Protein AF-A0A953Y3D2-F1 (afdb_monomer_lite)

Foldseek 3Di:
DDDDDDDDPVRCVVCVVVVVVVVVVVLVVLLCCLAVVVCVVPPDDDDDDDDDDDDDDDDDDDDDDDDPDDPPDDPVRVVVVVVVVVVVVVVVVVVVVVCQVQDFAFDDDPRRGPGGGHGPVVVVVVVVVVVSVVVSVVSHDDDDPVWDWDDDPPDPDPPDTDTD

Radius of gyration: 28.7 Å; chains: 1; bounding box: 63×62×73 Å

Sequence (164 aa):
MSETRRPKLHELLAVEQERKTHADRLRSQTVETFRASQHHFMGQRRTFRPFAVDEAQGEPAGERLEAETRLVKTVPEELEAFLSGLGRWVDVGYQIDQANTEARADLTLEGEVLAADLPATFLLQLEKRLREVRAVFKDVPTFDPVRSWTADPGADKTHVLRAE

Secondary structure (DSSP, 8-state):
----PPPPHHHHHHHHHHHHHHHHHHHHHHHHHHHT-GGGSS------------------PPP---------S-HHHHHHHHHHHHHHHHHHHHHHHHHHHH-EEEEEETTEEEEEEEEHHHHHHHHHHHHHHHHHHHHSPPPPTTS-EEE-TT-SSTT-EEE-

pLDDT: mean 76.91, std 18.37, range [27.78, 95.38]

Structure (mmCIF, N/CA/C/O backbone):
data_AF-A0A953Y3D2-F1
#
_entry.id   AF-A0A953Y3D2-F1
#
loop_
_atom_site.group_PDB
_atom_site.id
_atom_site.type_symbol
_atom_site.label_atom_id
_atom_site.label_alt_id
_atom_site.label_comp_id
_atom_site.label_asym_id
_atom_site.label_entity_id
_atom_site.label_seq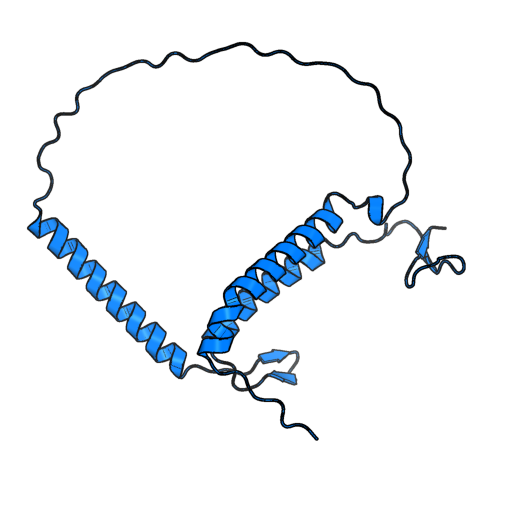_id
_atom_site.pdbx_PDB_ins_code
_atom_site.Cartn_x
_atom_site.Cartn_y
_atom_site.Cartn_z
_atom_site.occupancy
_atom_site.B_iso_or_equiv
_atom_site.auth_seq_id
_atom_site.auth_comp_id
_atom_site.auth_asym_id
_atom_site.auth_atom_id
_atom_site.pdbx_PDB_model_num
ATOM 1 N N . MET A 1 1 ? -10.101 -33.807 -7.376 1.00 41.25 1 MET A N 1
ATOM 2 C CA . MET A 1 1 ? -9.755 -32.377 -7.510 1.00 41.25 1 MET A CA 1
ATOM 3 C C . MET A 1 1 ? -9.598 -31.839 -6.100 1.00 41.25 1 MET A C 1
ATOM 5 O O . MET A 1 1 ? -10.570 -31.862 -5.363 1.00 41.25 1 MET A O 1
ATOM 9 N N . SER A 1 2 ? -8.370 -31.532 -5.676 1.00 50.12 2 SER A N 1
ATOM 10 C CA . SER A 1 2 ? -8.088 -31.093 -4.302 1.00 50.12 2 SER A CA 1
ATOM 11 C C . SER A 1 2 ? -8.738 -29.734 -4.063 1.00 50.12 2 SER A C 1
ATOM 13 O O . SER A 1 2 ? -8.392 -28.779 -4.756 1.00 50.12 2 SER A O 1
ATOM 15 N N . GLU A 1 3 ? -9.647 -29.634 -3.093 1.00 61.66 3 GLU A N 1
ATOM 16 C CA . GLU A 1 3 ? -10.110 -28.341 -2.590 1.00 61.66 3 GLU A CA 1
ATOM 17 C C . GLU A 1 3 ? -8.893 -27.544 -2.114 1.00 61.66 3 GLU A C 1
ATOM 19 O O . GLU A 1 3 ? -8.168 -27.943 -1.201 1.00 61.66 3 GLU A O 1
ATOM 24 N N . THR A 1 4 ? -8.616 -26.427 -2.779 1.00 73.75 4 THR A N 1
ATOM 25 C CA . THR A 1 4 ? -7.576 -25.500 -2.345 1.00 73.75 4 THR A CA 1
ATOM 26 C C . THR A 1 4 ? -8.066 -24.824 -1.067 1.00 73.75 4 THR A C 1
ATOM 28 O O . THR A 1 4 ? -8.978 -23.997 -1.110 1.00 73.75 4 THR A O 1
ATOM 31 N N . ARG A 1 5 ? -7.487 -25.195 0.085 1.00 80.94 5 ARG A N 1
ATOM 32 C CA . ARG A 1 5 ? -7.789 -24.567 1.380 1.00 80.94 5 ARG A CA 1
ATOM 33 C C . ARG A 1 5 ? -7.606 -23.055 1.258 1.00 80.94 5 ARG A C 1
ATOM 35 O O . ARG A 1 5 ? -6.502 -22.585 0.989 1.00 80.94 5 ARG A O 1
ATOM 42 N N . ARG A 1 6 ? -8.678 -22.297 1.497 1.00 80.06 6 ARG A N 1
ATOM 43 C CA . ARG A 1 6 ? -8.595 -20.838 1.593 1.00 80.06 6 ARG A CA 1
ATOM 44 C C . ARG A 1 6 ? -7.880 -20.472 2.900 1.00 80.06 6 ARG A C 1
ATOM 46 O O . ARG A 1 6 ? -8.306 -20.949 3.957 1.00 80.06 6 ARG A O 1
ATOM 53 N N . PRO A 1 7 ? -6.793 -19.688 2.845 1.00 83.12 7 PRO A N 1
ATOM 54 C CA . PRO A 1 7 ? -6.062 -19.297 4.041 1.00 83.12 7 PRO A CA 1
ATOM 55 C C . PRO A 1 7 ? -6.936 -18.423 4.944 1.00 83.12 7 PRO A C 1
ATOM 57 O O . PRO A 1 7 ? -7.756 -17.633 4.470 1.00 83.12 7 PRO A O 1
ATOM 60 N N . LYS A 1 8 ? -6.778 -18.586 6.257 1.00 91.00 8 LYS A N 1
ATOM 61 C CA . LYS A 1 8 ? -7.491 -17.778 7.257 1.00 91.00 8 LYS A CA 1
ATOM 62 C C . LYS A 1 8 ? -6.845 -16.395 7.374 1.00 91.00 8 LYS A C 1
ATOM 64 O O . LYS A 1 8 ? -5.664 -16.233 7.088 1.00 91.00 8 LYS A O 1
ATOM 69 N N . LEU A 1 9 ? -7.591 -15.403 7.868 1.00 85.62 9 LEU A N 1
ATOM 70 C CA . LEU A 1 9 ? -7.096 -14.024 7.992 1.00 85.62 9 LEU A CA 1
ATOM 71 C C . LEU A 1 9 ? -5.777 -13.927 8.778 1.00 85.62 9 LEU A C 1
ATOM 73 O O . LEU A 1 9 ? -4.842 -13.285 8.319 1.00 85.62 9 LEU A O 1
ATOM 77 N N . HIS A 1 10 ? -5.664 -14.606 9.921 1.00 83.62 10 HIS A N 1
ATOM 78 C CA . HIS A 1 10 ? -4.427 -14.590 10.711 1.00 83.62 10 HIS A CA 1
ATOM 79 C C . HIS A 1 10 ? -3.240 -15.239 9.980 1.00 83.62 10 HIS A C 1
ATOM 81 O O . HIS A 1 10 ? -2.105 -14.822 10.180 1.00 83.62 10 HIS A O 1
ATOM 87 N N . GLU A 1 11 ? -3.490 -16.225 9.110 1.00 87.94 11 GLU A N 1
ATOM 88 C CA . GLU A 1 11 ? -2.450 -16.843 8.277 1.00 87.94 11 GLU A CA 1
ATOM 89 C C . GLU A 1 11 ? -1.963 -15.851 7.208 1.00 87.94 11 GLU A C 1
ATOM 91 O O . GLU A 1 11 ? -0.768 -15.776 6.939 1.00 87.94 11 GLU A O 1
ATOM 96 N N . LEU A 1 12 ? -2.873 -15.050 6.636 1.00 87.00 12 LEU A N 1
ATOM 97 C CA . LEU A 1 12 ? -2.535 -13.993 5.677 1.00 87.00 12 LEU A CA 1
ATOM 98 C C . LEU A 1 12 ? -1.759 -12.845 6.330 1.00 87.00 12 LEU A C 1
ATOM 100 O O . LEU A 1 12 ? -0.748 -12.414 5.779 1.00 87.00 12 LEU A O 1
ATOM 104 N N . LEU A 1 13 ? -2.183 -12.394 7.513 1.00 83.62 13 LEU A N 1
ATOM 105 C CA . LEU A 1 13 ? -1.498 -11.339 8.268 1.00 83.62 13 LEU A CA 1
ATOM 106 C C . LEU A 1 13 ? -0.071 -11.751 8.657 1.00 83.62 13 LEU A C 1
ATOM 108 O O . LEU A 1 13 ? 0.844 -10.934 8.597 1.00 83.62 13 LEU A O 1
ATOM 112 N N . ALA A 1 14 ? 0.143 -13.029 8.988 1.00 84.38 14 ALA A N 1
ATOM 113 C CA . ALA A 1 14 ? 1.465 -13.542 9.342 1.00 84.38 14 ALA A CA 1
ATOM 114 C C . ALA A 1 14 ? 2.485 -13.437 8.192 1.00 84.38 14 ALA A C 1
ATOM 116 O O . ALA A 1 14 ? 3.668 -13.221 8.444 1.00 84.38 14 ALA A O 1
ATOM 117 N N . VAL A 1 15 ? 2.040 -13.564 6.935 1.00 89.00 15 VAL A N 1
ATOM 118 C CA . VAL A 1 15 ? 2.921 -13.530 5.750 1.00 89.00 15 VAL A CA 1
ATOM 119 C C . VAL A 1 15 ? 2.916 -12.187 5.018 1.00 89.00 15 VAL A C 1
ATOM 121 O O . VAL A 1 15 ? 3.730 -11.974 4.117 1.00 89.00 15 VAL A O 1
ATOM 124 N N . GLU A 1 16 ? 2.006 -11.274 5.363 1.00 88.19 16 GLU A N 1
ATOM 125 C CA . GLU A 1 16 ? 1.830 -9.992 4.673 1.00 88.19 16 GLU A CA 1
ATOM 126 C C . GLU A 1 16 ? 3.122 -9.164 4.683 1.00 88.19 16 GLU A C 1
ATOM 128 O O . GLU A 1 16 ? 3.588 -8.711 3.634 1.00 88.19 16 GLU A O 1
ATOM 133 N N . GLN A 1 17 ? 3.732 -9.003 5.859 1.00 86.06 17 GLN A N 1
ATOM 134 C CA . GLN A 1 17 ? 4.916 -8.162 6.025 1.00 86.06 17 GLN A CA 1
ATOM 135 C C . GLN A 1 17 ? 6.135 -8.721 5.277 1.00 86.06 17 GLN A C 1
ATOM 137 O O . GLN A 1 17 ? 6.900 -7.957 4.682 1.00 86.06 17 GLN A O 1
ATOM 142 N N . GLU A 1 18 ? 6.303 -10.044 5.250 1.00 89.38 18 GLU A N 1
ATOM 143 C CA . GLU A 1 18 ? 7.355 -10.703 4.473 1.00 89.38 18 GLU A CA 1
ATOM 144 C C . GLU A 1 18 ? 7.144 -10.477 2.971 1.00 89.38 18 GLU A C 1
ATOM 146 O O . GLU A 1 18 ? 8.048 -10.001 2.281 1.00 89.38 18 GLU A O 1
ATOM 151 N N . ARG A 1 19 ? 5.924 -10.716 2.468 1.00 88.62 19 ARG A N 1
ATOM 152 C CA . ARG A 1 19 ? 5.571 -10.502 1.054 1.00 88.62 19 ARG A CA 1
ATOM 153 C C . ARG A 1 19 ? 5.761 -9.053 0.626 1.00 88.62 19 ARG A C 1
ATOM 155 O O . ARG A 1 19 ? 6.279 -8.801 -0.460 1.00 88.62 19 ARG A O 1
ATOM 162 N N . LYS A 1 20 ? 5.383 -8.104 1.484 1.00 86.38 20 LYS A N 1
ATOM 163 C CA . LYS A 1 20 ? 5.602 -6.672 1.265 1.00 86.38 20 LYS A CA 1
ATOM 164 C C . LYS A 1 20 ? 7.089 -6.350 1.168 1.00 86.38 20 LYS A C 1
ATOM 166 O O . LYS A 1 20 ? 7.503 -5.717 0.205 1.00 86.38 20 LYS A O 1
ATOM 171 N N . THR A 1 21 ? 7.891 -6.825 2.118 1.00 86.81 21 THR A N 1
ATOM 172 C CA . THR A 1 21 ? 9.341 -6.577 2.143 1.00 86.81 21 THR A CA 1
ATOM 173 C C . THR A 1 21 ? 10.023 -7.181 0.918 1.00 86.81 21 THR A C 1
ATOM 175 O O . THR A 1 21 ? 10.870 -6.546 0.290 1.00 86.81 21 THR A O 1
ATOM 178 N N . HIS A 1 22 ? 9.616 -8.389 0.531 1.00 88.75 22 HIS A N 1
ATOM 179 C CA . HIS A 1 22 ? 10.086 -9.047 -0.680 1.00 88.75 22 HIS A CA 1
ATOM 180 C C . HIS A 1 22 ? 9.725 -8.247 -1.943 1.00 88.75 22 HIS A C 1
ATOM 182 O O . HIS A 1 22 ? 10.588 -8.018 -2.790 1.00 88.75 22 HIS A O 1
ATOM 188 N N . ALA A 1 23 ? 8.483 -7.764 -2.054 1.00 85.25 23 ALA A N 1
ATOM 189 C CA . ALA A 1 23 ? 8.049 -6.928 -3.172 1.00 85.25 23 ALA A CA 1
ATOM 190 C C . ALA A 1 23 ? 8.804 -5.589 -3.228 1.00 85.25 23 ALA A C 1
ATOM 192 O O . ALA A 1 23 ? 9.261 -5.189 -4.297 1.00 85.25 23 ALA A O 1
ATOM 19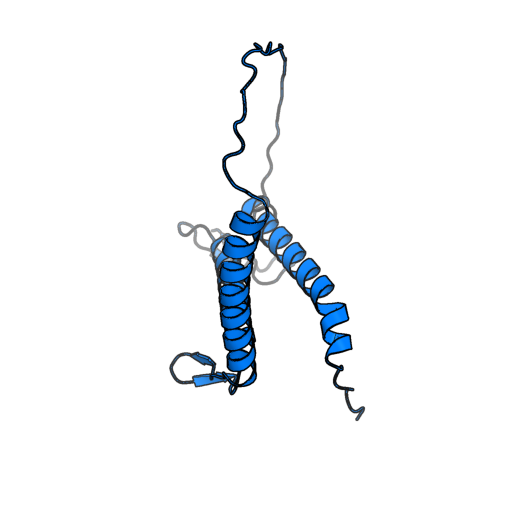3 N N . ASP A 1 24 ? 8.994 -4.922 -2.087 1.00 87.50 24 ASP A N 1
ATOM 194 C CA . ASP A 1 24 ? 9.757 -3.674 -1.999 1.00 87.50 24 ASP A CA 1
ATOM 195 C C . ASP A 1 24 ? 11.227 -3.892 -2.391 1.00 87.50 24 ASP A C 1
ATOM 197 O O . ASP A 1 24 ? 11.789 -3.095 -3.144 1.00 87.50 24 ASP A O 1
ATOM 201 N N . ARG A 1 25 ? 11.839 -5.001 -1.955 1.00 89.25 25 ARG A N 1
ATOM 202 C CA . ARG A 1 25 ? 13.195 -5.392 -2.363 1.00 89.25 25 ARG A CA 1
ATOM 203 C C . ARG A 1 25 ? 13.280 -5.607 -3.874 1.00 89.25 25 ARG A C 1
ATOM 205 O O . ARG A 1 25 ? 14.179 -5.052 -4.501 1.00 89.25 25 ARG A O 1
ATOM 212 N N . LEU A 1 26 ? 12.362 -6.379 -4.458 1.00 86.88 26 LEU A N 1
ATOM 213 C CA . LEU A 1 26 ? 12.328 -6.620 -5.904 1.00 86.88 26 LEU A CA 1
ATOM 214 C C . LEU A 1 26 ? 12.132 -5.324 -6.691 1.00 86.88 26 LEU A C 1
ATOM 216 O O . LEU A 1 26 ? 12.810 -5.112 -7.696 1.00 86.88 26 LEU A O 1
ATOM 220 N N . ARG A 1 27 ? 11.254 -4.431 -6.221 1.00 85.81 27 ARG A N 1
ATOM 221 C CA . ARG A 1 27 ? 11.053 -3.111 -6.828 1.00 85.81 27 ARG A CA 1
ATOM 222 C C . ARG A 1 27 ? 12.351 -2.315 -6.833 1.00 85.81 27 ARG A C 1
ATOM 224 O O . ARG A 1 27 ? 12.756 -1.847 -7.889 1.00 85.81 27 ARG A O 1
ATOM 231 N N . SER A 1 28 ? 13.009 -2.179 -5.682 1.00 85.38 28 SER A N 1
ATOM 232 C CA . SER A 1 28 ? 14.261 -1.424 -5.581 1.00 85.38 28 SER A CA 1
ATOM 233 C C . SER A 1 28 ? 15.358 -2.025 -6.459 1.00 85.38 28 SER A C 1
ATOM 235 O O . SER A 1 28 ? 16.033 -1.288 -7.165 1.00 85.38 28 SER A O 1
ATOM 237 N N . GLN A 1 29 ? 15.485 -3.356 -6.494 1.00 84.88 29 GLN A N 1
ATOM 238 C CA . GLN A 1 29 ? 16.415 -4.046 -7.396 1.00 84.88 29 GLN A CA 1
ATOM 239 C C . GLN A 1 29 ? 16.103 -3.769 -8.871 1.00 84.88 29 GLN A C 1
ATOM 241 O O . GLN A 1 29 ? 17.015 -3.537 -9.661 1.00 84.88 29 GLN A O 1
ATOM 246 N N . THR A 1 30 ? 14.823 -3.764 -9.242 1.00 81.44 30 THR A N 1
ATOM 247 C CA . THR A 1 30 ? 14.378 -3.497 -10.616 1.00 81.44 30 THR A CA 1
ATOM 248 C C . THR A 1 30 ? 14.681 -2.056 -11.020 1.00 81.44 30 THR A C 1
ATOM 250 O O . THR A 1 30 ? 15.276 -1.831 -12.069 1.00 81.44 30 THR A O 1
ATOM 253 N N . VAL A 1 31 ? 14.347 -1.084 -10.165 1.00 82.19 31 VAL A N 1
ATOM 254 C CA . VAL A 1 31 ? 14.632 0.342 -10.399 1.00 82.19 31 VAL A CA 1
ATOM 255 C C . VAL A 1 31 ? 16.136 0.597 -10.480 1.00 82.19 31 VAL A C 1
ATOM 257 O O . VAL A 1 31 ? 16.582 1.300 -11.382 1.00 82.19 31 VAL A O 1
ATOM 260 N N . GLU A 1 32 ? 16.931 -0.006 -9.595 1.00 84.50 32 GLU A N 1
ATOM 261 C CA . GLU A 1 32 ? 18.393 0.095 -9.648 1.00 84.50 32 GLU A CA 1
ATOM 262 C C . GLU A 1 32 ? 18.943 -0.499 -10.948 1.00 84.50 32 GLU A C 1
ATOM 264 O O . GLU A 1 32 ? 19.774 0.113 -11.613 1.00 84.50 32 GLU A O 1
ATOM 269 N N . THR A 1 33 ? 18.417 -1.650 -11.375 1.00 78.56 33 THR A N 1
ATOM 270 C CA . THR A 1 33 ? 18.806 -2.265 -12.650 1.00 78.56 33 THR A CA 1
ATOM 271 C C . THR A 1 33 ? 18.477 -1.335 -13.822 1.00 78.56 33 THR A C 1
ATOM 273 O O . THR A 1 33 ? 19.313 -1.140 -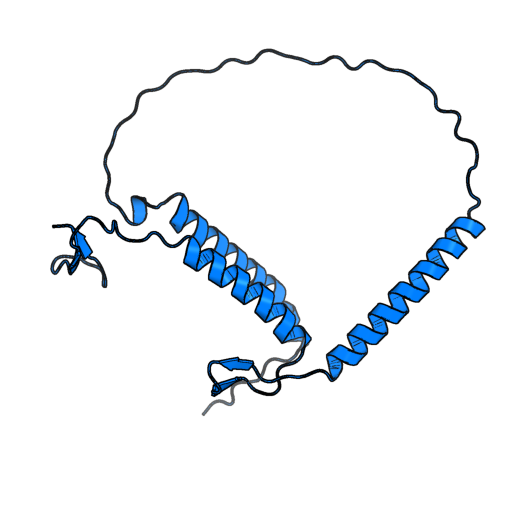14.700 1.00 78.56 33 THR A O 1
ATOM 276 N N . PHE A 1 34 ? 17.296 -0.712 -13.824 1.00 81.62 34 PHE A N 1
ATOM 277 C CA . PHE A 1 34 ? 16.880 0.232 -14.864 1.00 81.62 34 PHE A CA 1
ATOM 278 C C . PHE A 1 34 ? 17.690 1.533 -14.881 1.00 81.62 34 PHE A C 1
ATOM 280 O O . PHE A 1 34 ? 17.935 2.075 -15.957 1.00 81.62 34 PHE A O 1
ATOM 287 N N . ARG A 1 35 ? 18.124 2.035 -13.718 1.00 76.56 35 ARG A N 1
ATOM 288 C CA . ARG A 1 35 ? 18.841 3.315 -13.598 1.00 76.56 35 ARG A CA 1
ATOM 289 C C . ARG A 1 35 ? 20.360 3.170 -13.663 1.00 76.56 35 ARG A C 1
ATOM 291 O O . ARG A 1 35 ? 20.998 3.826 -14.479 1.00 76.56 35 ARG A O 1
ATOM 298 N N . ALA A 1 36 ? 20.943 2.334 -12.809 1.00 70.00 36 ALA A N 1
ATOM 299 C CA . ALA A 1 36 ? 22.392 2.186 -12.665 1.00 70.00 36 ALA A CA 1
ATOM 300 C C . ALA A 1 36 ? 22.975 1.149 -13.634 1.00 70.00 36 ALA A C 1
ATOM 302 O O . ALA A 1 36 ? 24.107 1.281 -14.107 1.00 70.00 36 ALA A O 1
ATOM 303 N N . SER A 1 37 ? 22.189 0.130 -13.983 1.00 66.00 37 SER A N 1
ATOM 304 C CA . SER A 1 37 ? 22.612 -0.941 -14.884 1.00 66.00 37 SER A CA 1
ATOM 305 C C . SER A 1 37 ? 21.993 -0.840 -16.275 1.00 66.00 37 SER A C 1
ATOM 307 O O . SER A 1 37 ? 21.732 -1.859 -16.910 1.00 66.00 37 SER A O 1
ATOM 309 N N . GLN A 1 38 ? 21.836 0.375 -16.814 1.00 62.69 38 GLN A N 1
ATOM 310 C CA . GLN A 1 38 ? 21.445 0.564 -18.221 1.00 62.69 38 GLN A CA 1
ATOM 311 C C . GLN A 1 38 ? 22.363 -0.203 -19.189 1.00 62.69 38 GLN A C 1
ATOM 313 O O . GLN A 1 38 ? 21.909 -0.714 -20.205 1.00 62.69 38 GLN A O 1
ATOM 318 N N . HIS A 1 39 ? 23.633 -0.396 -18.820 1.00 60.56 39 HIS A N 1
ATOM 319 C CA . HIS A 1 39 ? 24.595 -1.226 -19.545 1.00 60.56 39 HIS A CA 1
ATOM 320 C C . HIS A 1 39 ? 24.336 -2.750 -19.461 1.00 60.56 39 HIS A C 1
ATOM 322 O O . HIS A 1 39 ? 24.803 -3.496 -20.312 1.00 60.56 39 HIS A O 1
ATOM 328 N N . HIS A 1 40 ? 23.545 -3.260 -18.509 1.00 65.44 40 HIS A N 1
ATOM 329 C CA . HIS A 1 40 ? 23.020 -4.636 -18.608 1.00 65.44 40 HIS A CA 1
ATOM 330 C C . HIS A 1 40 ? 22.041 -4.778 -19.780 1.00 65.44 40 HIS A C 1
ATOM 332 O O . HIS A 1 40 ? 21.880 -5.869 -20.325 1.00 65.44 40 HIS A O 1
ATOM 338 N N . PHE A 1 41 ? 21.418 -3.669 -20.181 1.00 63.34 41 PHE A N 1
ATOM 339 C CA . PHE A 1 41 ? 20.592 -3.563 -21.379 1.00 63.34 41 PHE A CA 1
ATOM 340 C C . PHE A 1 41 ? 21.383 -3.027 -22.590 1.00 63.34 41 PHE A C 1
ATOM 342 O O . PHE A 1 41 ? 20.838 -2.953 -23.687 1.00 63.34 41 PHE A O 1
ATOM 349 N N . MET A 1 42 ? 22.666 -2.670 -22.418 1.00 53.38 42 MET A N 1
ATOM 350 C CA . MET A 1 42 ? 23.533 -2.083 -23.449 1.00 53.38 42 MET A CA 1
ATOM 351 C C . MET A 1 42 ? 24.995 -2.555 -23.310 1.00 53.38 42 MET A C 1
ATOM 353 O O . MET A 1 42 ? 25.718 -2.108 -22.426 1.00 53.38 42 MET A O 1
ATOM 357 N N . GLY A 1 43 ? 25.503 -3.391 -24.218 1.00 50.75 43 GLY A N 1
ATOM 358 C CA . GLY A 1 43 ? 26.915 -3.802 -24.183 1.00 50.75 43 GLY A CA 1
ATOM 359 C C . GLY A 1 43 ? 27.886 -2.645 -24.484 1.00 50.75 43 GLY A C 1
ATOM 360 O O . GLY A 1 43 ? 27.899 -2.131 -25.600 1.00 50.75 43 GLY A O 1
ATOM 361 N N . GLN A 1 44 ? 28.735 -2.251 -23.524 1.00 47.38 44 GLN A N 1
ATOM 362 C CA . GLN A 1 44 ? 29.810 -1.259 -23.719 1.00 47.38 44 GLN A CA 1
ATOM 363 C C . GLN A 1 44 ? 31.138 -1.689 -23.066 1.00 47.38 44 GLN A C 1
ATOM 365 O O . GLN A 1 44 ? 31.153 -2.372 -22.046 1.00 47.38 44 GLN A O 1
ATOM 370 N N . ARG A 1 45 ? 32.275 -1.255 -23.639 1.00 34.12 45 ARG A N 1
ATOM 371 C CA . ARG A 1 45 ? 33.642 -1.539 -23.152 1.00 34.12 45 ARG A CA 1
ATOM 372 C C . ARG A 1 45 ? 34.477 -0.254 -23.075 1.00 34.12 45 ARG A C 1
ATOM 374 O O . ARG A 1 45 ? 34.741 0.338 -24.118 1.00 34.12 45 ARG A O 1
ATOM 381 N N . ARG A 1 46 ? 34.955 0.136 -21.880 1.00 39.91 46 ARG A N 1
ATOM 382 C CA . ARG A 1 46 ? 35.954 1.213 -21.659 1.00 39.91 46 ARG A CA 1
ATOM 383 C C . ARG A 1 46 ? 36.822 0.979 -20.404 1.00 39.91 46 ARG A C 1
ATOM 385 O O . ARG A 1 46 ? 36.391 0.307 -19.475 1.00 39.91 46 ARG A O 1
ATOM 392 N N . THR A 1 47 ? 38.042 1.531 -20.410 1.00 31.41 47 THR A N 1
ATOM 393 C CA . THR A 1 47 ? 39.128 1.388 -19.407 1.00 31.41 47 THR A CA 1
ATOM 394 C C . THR A 1 47 ? 39.450 2.714 -18.694 1.00 31.41 47 THR A C 1
ATOM 396 O O . THR A 1 47 ? 39.257 3.781 -19.272 1.00 31.41 47 THR A O 1
ATOM 399 N N . PHE A 1 48 ? 39.978 2.649 -17.462 1.00 32.62 48 PHE A N 1
ATOM 400 C CA . PHE A 1 48 ? 40.165 3.782 -16.529 1.00 32.62 48 PHE A CA 1
ATOM 401 C C . PHE A 1 48 ? 41.608 3.907 -15.975 1.00 32.62 48 PHE A C 1
ATOM 403 O O . PHE A 1 48 ? 42.342 2.917 -15.956 1.00 32.62 48 PHE A O 1
ATOM 410 N N . ARG A 1 49 ? 41.999 5.099 -15.473 1.00 27.78 49 ARG A N 1
ATOM 411 C CA . ARG A 1 49 ? 43.174 5.342 -14.597 1.00 27.78 49 ARG A CA 1
ATOM 412 C C . ARG A 1 49 ? 42.869 6.383 -13.480 1.00 27.78 49 ARG A C 1
ATOM 414 O O . ARG A 1 49 ? 42.125 7.314 -13.775 1.00 27.78 49 ARG A O 1
ATOM 421 N N . PRO A 1 50 ? 43.453 6.266 -12.259 1.00 39.88 50 PRO A N 1
ATOM 422 C CA . PRO A 1 50 ? 43.043 6.993 -11.038 1.00 39.88 50 PRO A CA 1
ATOM 423 C C . PRO A 1 50 ? 44.025 8.076 -10.525 1.00 39.88 50 PRO A C 1
ATOM 425 O O . PRO A 1 50 ? 45.106 8.216 -11.091 1.00 39.88 50 PRO A O 1
ATOM 428 N N . PHE A 1 51 ? 43.617 8.765 -9.433 1.00 31.89 51 PHE A N 1
ATOM 429 C CA . PHE A 1 51 ? 44.318 9.192 -8.174 1.00 31.89 51 PHE A CA 1
ATOM 430 C C . PHE A 1 51 ? 43.769 10.565 -7.680 1.00 31.89 51 PHE A C 1
ATOM 432 O O . PHE A 1 51 ? 43.367 11.348 -8.532 1.00 31.89 51 PHE A O 1
ATOM 439 N N . ALA A 1 52 ? 43.713 11.003 -6.403 1.00 33.25 52 ALA A N 1
ATOM 440 C CA . ALA A 1 52 ? 43.888 10.483 -5.025 1.00 33.25 52 ALA A CA 1
ATOM 441 C C . ALA A 1 52 ? 43.268 11.510 -4.008 1.00 33.25 52 ALA A C 1
ATOM 443 O O . ALA A 1 52 ? 42.826 12.578 -4.425 1.00 33.25 52 ALA A O 1
ATOM 444 N N . VAL A 1 53 ? 43.230 11.163 -2.709 1.00 38.69 53 VAL A N 1
ATOM 445 C CA . VAL A 1 53 ? 42.556 11.799 -1.537 1.00 38.69 53 VAL A CA 1
ATOM 446 C C . VAL A 1 53 ? 43.515 12.719 -0.749 1.00 38.69 53 VAL A C 1
ATOM 448 O O . VAL A 1 53 ? 44.709 12.447 -0.804 1.00 38.69 53 VAL A O 1
ATOM 451 N N . ASP A 1 54 ? 43.032 13.703 0.031 1.00 39.56 54 ASP A N 1
ATOM 452 C CA . ASP A 1 54 ? 43.350 13.764 1.481 1.00 39.56 54 ASP A CA 1
ATOM 453 C C . ASP A 1 54 ? 42.445 14.721 2.292 1.00 39.56 54 ASP A C 1
ATOM 455 O O . ASP A 1 54 ? 41.891 15.693 1.776 1.00 39.56 54 ASP A O 1
ATOM 459 N N . GLU A 1 55 ? 42.316 14.379 3.571 1.00 51.03 55 GLU A N 1
ATOM 460 C CA . GLU A 1 55 ? 41.530 14.950 4.663 1.00 51.03 55 GLU A CA 1
ATOM 461 C C . GLU A 1 55 ? 42.249 16.119 5.365 1.00 51.03 55 GLU A C 1
ATOM 463 O O . GLU A 1 55 ? 43.472 16.127 5.468 1.00 51.03 55 GLU A O 1
ATOM 468 N N . ALA A 1 56 ? 41.501 17.052 5.973 1.00 41.91 56 ALA A N 1
ATOM 469 C CA . ALA A 1 56 ? 41.986 17.797 7.145 1.00 41.91 56 ALA A CA 1
ATOM 470 C C . ALA A 1 56 ? 40.839 18.442 7.956 1.00 41.91 56 ALA A C 1
ATOM 472 O O . ALA A 1 56 ? 40.217 19.406 7.520 1.00 41.91 56 ALA A O 1
ATOM 473 N N . GLN A 1 57 ? 40.599 17.842 9.131 1.00 44.28 57 GLN A N 1
ATOM 474 C CA . GLN A 1 57 ? 40.099 18.338 10.435 1.00 44.28 57 GLN A CA 1
ATOM 475 C C . GLN A 1 57 ? 39.821 19.852 10.581 1.00 44.28 57 GLN A C 1
ATOM 477 O O . GLN A 1 57 ? 40.558 20.680 10.068 1.00 44.28 57 GLN A O 1
ATOM 482 N N . GLY A 1 58 ? 38.871 20.334 11.383 1.00 46.09 58 GLY A N 1
ATOM 483 C CA . GLY A 1 58 ? 38.066 19.762 12.462 1.00 46.09 58 GLY A CA 1
ATOM 484 C C . GLY A 1 58 ? 37.380 20.930 13.194 1.00 46.09 58 GLY A C 1
ATOM 485 O O . GLY A 1 58 ? 37.933 22.029 13.260 1.00 46.09 58 GLY A O 1
ATOM 486 N N . GLU A 1 59 ? 36.162 20.726 13.692 1.00 56.97 59 GLU A N 1
ATOM 487 C CA . GLU A 1 59 ? 35.352 21.779 14.323 1.00 56.97 59 GLU A CA 1
ATOM 488 C C . GLU A 1 59 ? 35.567 21.855 15.845 1.00 56.97 59 GLU A C 1
ATOM 490 O O . GLU A 1 59 ? 35.584 20.811 16.503 1.00 56.97 59 GLU A O 1
ATOM 495 N N . PRO A 1 60 ? 35.651 23.057 16.447 1.00 52.81 60 PRO A N 1
ATOM 496 C CA . PRO A 1 60 ? 35.474 23.223 17.884 1.00 52.81 60 PRO A CA 1
ATOM 497 C C . PRO A 1 60 ? 34.108 23.837 18.238 1.00 52.81 60 PRO A C 1
ATOM 499 O O . PRO A 1 60 ? 33.686 24.852 17.684 1.00 52.81 60 PRO A O 1
ATOM 502 N N . ALA A 1 61 ? 33.443 23.225 19.220 1.00 52.94 61 ALA A N 1
ATOM 503 C CA . ALA A 1 61 ? 32.176 23.669 19.791 1.00 52.94 61 ALA A CA 1
ATOM 504 C C . ALA A 1 61 ? 32.380 24.776 20.844 1.00 52.94 61 ALA A C 1
ATOM 506 O O . ALA A 1 61 ? 33.220 24.651 21.736 1.00 52.94 61 ALA A O 1
ATOM 507 N N . GLY A 1 62 ? 31.582 25.845 20.753 1.00 44.75 62 GLY A N 1
ATOM 508 C CA . GLY A 1 62 ? 31.502 26.921 21.742 1.00 44.75 62 GLY A CA 1
ATOM 509 C C . GLY A 1 62 ? 30.274 26.760 22.638 1.00 44.75 62 GLY A C 1
ATOM 510 O O . GLY A 1 62 ? 29.151 26.637 22.158 1.00 44.75 62 GLY A O 1
ATOM 511 N N . GLU A 1 63 ? 30.503 26.751 23.945 1.00 52.53 63 GLU A N 1
ATOM 512 C CA . GLU A 1 63 ? 29.487 26.659 24.993 1.00 52.53 63 GLU A CA 1
ATOM 513 C C . GLU A 1 63 ? 28.849 28.035 25.264 1.00 52.53 63 GLU A C 1
ATOM 515 O O . GLU A 1 63 ? 29.545 29.049 25.167 1.00 52.53 63 GLU A O 1
ATOM 520 N N . ARG A 1 64 ? 27.560 28.059 25.654 1.00 36.44 64 ARG A N 1
ATOM 521 C CA . ARG A 1 64 ? 26.992 28.825 26.795 1.00 36.44 64 ARG A CA 1
ATOM 522 C C . ARG A 1 64 ? 25.520 29.195 26.574 1.00 36.44 64 ARG A C 1
ATOM 524 O O . ARG A 1 64 ? 25.188 29.893 25.624 1.00 36.44 64 ARG A O 1
ATOM 531 N N . LEU A 1 65 ? 24.672 28.791 27.520 1.00 39.94 65 LEU A N 1
ATOM 532 C CA . LEU A 1 65 ? 23.829 29.649 28.371 1.00 39.94 65 LEU A CA 1
ATOM 533 C C . LEU A 1 65 ? 22.890 28.733 29.173 1.00 39.94 65 LEU A C 1
ATOM 535 O O . LEU A 1 65 ? 22.111 27.974 28.602 1.00 39.94 65 LEU A O 1
ATOM 539 N N . GLU A 1 66 ? 22.984 28.793 30.500 1.00 48.72 66 GLU A N 1
ATOM 540 C CA . GLU A 1 66 ? 22.065 28.110 31.410 1.00 48.72 66 GLU A CA 1
ATOM 541 C C . GLU A 1 66 ? 20.680 28.757 31.284 1.00 48.72 66 GLU A C 1
ATOM 543 O O . GLU A 1 66 ? 20.471 29.912 31.657 1.00 48.72 66 GLU A O 1
ATOM 548 N N . ALA A 1 67 ? 19.742 28.026 30.682 1.00 44.12 67 ALA A N 1
ATOM 549 C CA . ALA A 1 67 ? 18.365 28.461 30.523 1.00 44.12 67 ALA A CA 1
ATOM 550 C C . ALA A 1 67 ? 17.590 28.191 31.819 1.00 44.12 67 ALA A C 1
ATOM 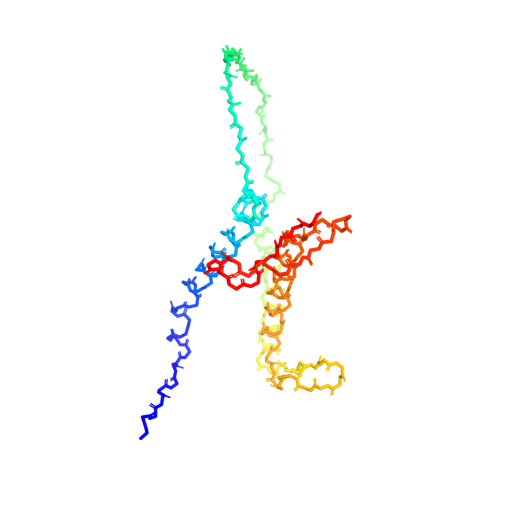552 O O . ALA A 1 67 ? 17.218 27.054 32.119 1.00 44.12 67 ALA A O 1
ATOM 553 N N . GLU A 1 68 ? 17.316 29.246 32.582 1.00 44.66 68 GLU A N 1
ATOM 554 C CA . GLU A 1 68 ? 16.377 29.190 33.699 1.00 44.66 68 GLU A CA 1
ATOM 555 C C . GLU A 1 68 ? 14.964 28.927 33.152 1.00 44.66 68 GLU A C 1
ATOM 557 O O . GLU A 1 68 ? 14.291 29.803 32.603 1.00 44.66 68 GLU A O 1
ATOM 562 N N . THR A 1 69 ? 14.526 27.673 33.250 1.00 43.91 69 THR A N 1
ATOM 563 C CA . THR A 1 69 ? 13.230 27.230 32.734 1.00 43.91 69 THR A CA 1
ATOM 564 C C . THR A 1 69 ? 12.179 27.412 33.819 1.00 43.91 69 THR A C 1
ATOM 566 O O . THR A 1 69 ? 12.138 26.675 34.802 1.00 43.91 69 THR A O 1
ATOM 569 N N . ARG A 1 70 ? 11.313 28.412 33.650 1.00 52.03 70 ARG A N 1
ATOM 570 C CA . ARG A 1 70 ? 10.123 28.579 34.494 1.00 52.03 70 ARG A CA 1
ATOM 571 C C . ARG A 1 70 ? 9.147 27.430 34.239 1.00 52.03 70 ARG A C 1
ATOM 573 O O . ARG A 1 70 ? 9.057 26.938 33.117 1.00 52.03 70 ARG A O 1
ATOM 580 N N . LEU A 1 71 ? 8.381 27.032 35.253 1.00 50.94 71 LEU A N 1
ATOM 581 C CA . LEU A 1 71 ? 7.290 26.074 35.075 1.00 50.94 71 LEU A CA 1
ATOM 582 C C . LEU A 1 71 ? 6.191 26.736 34.220 1.00 50.94 71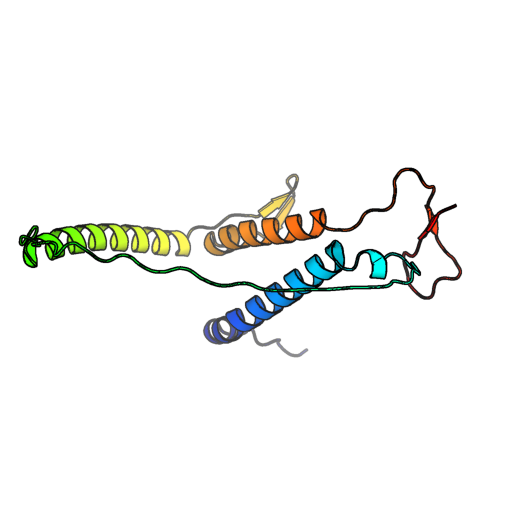 LEU A C 1
ATOM 584 O O . LEU A 1 71 ? 5.432 27.565 34.713 1.00 50.94 71 LEU A O 1
ATOM 588 N N . VAL A 1 72 ? 6.174 26.438 32.918 1.00 64.56 72 VAL A N 1
ATOM 589 C CA . VAL A 1 72 ? 5.287 27.083 31.926 1.00 64.56 72 VAL A CA 1
ATOM 590 C C . VAL A 1 72 ? 3.865 26.527 31.979 1.00 64.56 72 VAL A C 1
ATOM 592 O O . VAL A 1 72 ? 2.910 27.249 31.717 1.00 64.56 72 VAL A O 1
ATOM 595 N N . LYS A 1 73 ? 3.734 25.240 32.294 1.00 57.81 73 LYS A N 1
ATOM 596 C CA . LYS A 1 73 ? 2.484 24.482 32.278 1.00 57.81 73 LYS A CA 1
ATOM 597 C C . LYS A 1 73 ? 2.481 23.511 33.448 1.00 57.81 73 LYS A C 1
ATOM 599 O O . LYS A 1 73 ? 3.541 23.013 33.841 1.00 57.81 73 LYS A O 1
ATOM 604 N N . THR A 1 74 ? 1.310 23.224 33.994 1.00 75.75 74 THR A N 1
ATOM 605 C CA . THR A 1 74 ? 1.167 22.194 35.023 1.00 75.75 74 THR A CA 1
ATOM 606 C C . THR A 1 74 ? 0.831 20.841 34.402 1.00 75.75 74 THR A C 1
ATOM 608 O O . THR A 1 74 ? 0.279 20.751 33.306 1.00 75.75 74 THR A O 1
ATOM 611 N N . VAL A 1 75 ? 1.167 19.759 35.112 1.00 76.19 75 VAL A N 1
ATOM 612 C CA . VAL A 1 75 ? 0.878 18.391 34.654 1.00 76.19 75 VAL A CA 1
ATOM 613 C C . VAL A 1 75 ? -0.616 18.187 34.342 1.00 76.19 75 VAL A C 1
ATOM 615 O O . VAL A 1 75 ? -0.899 17.639 33.281 1.00 76.19 75 VAL A O 1
ATOM 618 N N . PRO A 1 76 ? -1.581 18.638 35.173 1.00 81.81 76 PRO A N 1
ATOM 619 C CA . PRO A 1 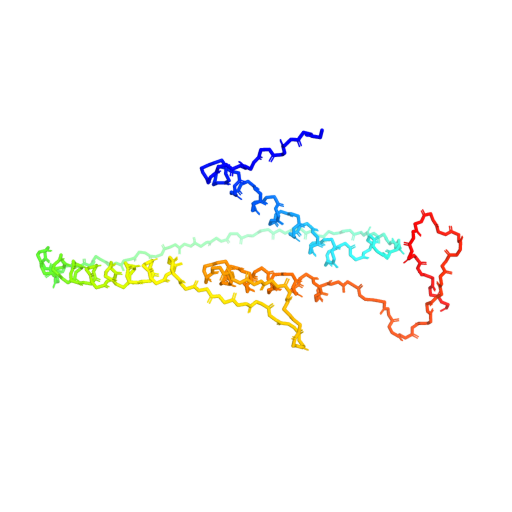76 ? -3.000 18.491 34.851 1.00 81.81 76 PRO A CA 1
ATOM 620 C C . PRO A 1 76 ? -3.433 19.263 33.600 1.00 81.81 76 PRO A C 1
ATOM 622 O O . PRO A 1 76 ? -4.176 18.711 32.800 1.00 81.81 76 PRO A O 1
ATOM 625 N N . GLU A 1 77 ? -2.943 20.490 33.396 1.00 77.56 77 GLU A N 1
ATOM 626 C CA . GLU A 1 77 ? -3.280 21.303 32.214 1.00 77.56 77 GLU A CA 1
ATOM 627 C C . GLU A 1 77 ? -2.773 20.657 30.919 1.00 77.56 77 GLU A C 1
ATOM 629 O O . GLU A 1 77 ? -3.508 20.570 29.934 1.00 77.56 77 GLU A O 1
ATOM 634 N N . GLU A 1 78 ? -1.540 20.142 30.926 1.00 82.38 78 GLU A N 1
ATOM 635 C CA . GLU A 1 78 ? -1.006 19.419 29.768 1.00 82.38 78 GLU A CA 1
ATOM 636 C C . GLU A 1 78 ? -1.734 18.102 29.536 1.00 82.38 78 GLU A C 1
ATOM 638 O O . GLU A 1 78 ? -2.012 17.757 28.388 1.00 82.38 78 GLU A O 1
ATOM 643 N N . LEU A 1 79 ? -2.064 17.370 30.604 1.00 84.69 79 LEU A N 1
ATOM 644 C CA . LEU A 1 79 ? -2.808 16.121 30.493 1.00 84.69 79 LEU A CA 1
ATOM 645 C C . LEU A 1 79 ? -4.223 16.356 29.978 1.00 84.69 79 LEU A C 1
ATOM 647 O O . LEU A 1 79 ? -4.673 15.590 29.140 1.00 84.69 79 LEU A O 1
ATOM 651 N N . GLU A 1 80 ? -4.926 17.394 30.417 1.00 89.94 80 GLU A N 1
ATOM 652 C CA . GLU A 1 80 ? -6.272 17.690 29.928 1.00 89.94 80 GLU A CA 1
ATOM 653 C C . GLU A 1 80 ? -6.253 18.107 28.454 1.00 89.94 80 GLU A C 1
ATOM 655 O O . GLU A 1 80 ? -7.019 17.569 27.649 1.00 89.94 80 GLU A O 1
ATOM 660 N N . ALA A 1 81 ? -5.329 18.992 28.065 1.00 79.88 81 ALA A N 1
ATOM 661 C CA . ALA A 1 81 ? -5.147 19.373 26.668 1.00 79.88 81 ALA A CA 1
ATOM 662 C C . ALA A 1 81 ? -4.793 18.157 25.793 1.00 79.88 81 ALA A C 1
ATOM 664 O O . ALA A 1 81 ? -5.384 17.960 24.723 1.00 79.88 81 ALA A O 1
ATOM 665 N N . PHE A 1 82 ? -3.880 17.307 26.271 1.00 89.94 82 PHE A N 1
ATOM 666 C CA . PHE A 1 82 ? -3.492 16.068 25.607 1.00 89.94 82 PHE A CA 1
ATOM 667 C C . PHE A 1 82 ? -4.658 15.083 25.504 1.00 89.94 82 PHE A C 1
ATOM 669 O O . PHE A 1 82 ? -4.957 14.636 24.404 1.00 89.94 82 PHE A O 1
ATOM 676 N N . LEU A 1 83 ? -5.344 14.764 26.604 1.00 93.50 83 LEU A N 1
ATOM 677 C CA . LEU A 1 83 ? -6.429 13.778 26.651 1.00 93.50 83 LEU A CA 1
ATOM 678 C C . LEU A 1 83 ? -7.648 14.231 25.842 1.00 93.50 83 LEU A C 1
ATOM 680 O O . LEU A 1 83 ? -8.277 13.415 25.177 1.00 93.50 83 LEU A O 1
ATOM 684 N N . SER A 1 84 ? -7.951 15.529 25.838 1.00 90.31 84 SER A N 1
ATOM 685 C CA . SER A 1 84 ? -8.982 16.133 24.987 1.00 90.31 84 SER A CA 1
ATOM 686 C C . SER A 1 84 ? -8.643 15.987 23.501 1.00 90.31 84 SER A C 1
ATOM 688 O O . SER A 1 84 ? -9.492 15.607 22.690 1.00 90.31 84 SER A O 1
ATOM 690 N N . GLY A 1 85 ? -7.385 16.252 23.131 1.00 90.38 85 GLY A N 1
ATOM 691 C CA . GLY A 1 85 ? -6.888 16.015 21.776 1.00 90.38 85 GLY A CA 1
ATOM 692 C C . GLY A 1 85 ? -6.896 14.533 21.401 1.00 90.38 85 GLY A C 1
ATOM 693 O O . GLY A 1 85 ? -7.366 14.176 20.322 1.00 90.38 85 GLY A O 1
ATOM 694 N N . LEU A 1 86 ? -6.446 13.676 22.317 1.00 93.56 86 LEU A N 1
ATOM 695 C CA . LEU A 1 86 ? -6.403 12.229 22.161 1.00 93.56 86 LEU A CA 1
ATOM 696 C C . LEU A 1 86 ? -7.808 11.663 21.961 1.00 93.56 86 LEU A C 1
ATOM 698 O O . LEU A 1 86 ? -8.007 10.883 21.042 1.00 93.56 86 LEU A O 1
ATOM 702 N N . GLY A 1 87 ? -8.789 12.091 22.758 1.00 92.94 87 GLY A N 1
ATOM 703 C CA . GLY A 1 87 ? -10.178 11.649 22.641 1.00 92.94 87 GLY A CA 1
ATOM 704 C C . GLY A 1 87 ? -10.776 11.968 21.272 1.00 92.94 87 GLY A C 1
ATOM 705 O O . GLY A 1 87 ? -11.342 11.082 20.638 1.00 92.94 87 GLY A O 1
ATOM 706 N N . ARG A 1 88 ? -10.578 13.195 20.766 1.00 93.94 88 ARG A N 1
ATOM 707 C CA . ARG A 1 88 ? -11.010 13.565 19.404 1.00 93.94 88 ARG A CA 1
ATOM 708 C C . ARG A 1 88 ? -10.306 12.742 18.331 1.00 93.94 88 ARG A C 1
ATOM 710 O O . ARG A 1 88 ? -10.935 12.330 17.365 1.00 93.94 88 ARG A O 1
ATOM 717 N N . TRP A 1 89 ? -9.006 12.509 18.488 1.00 90.75 89 TRP A N 1
ATOM 718 C CA . TRP A 1 89 ? -8.246 11.696 17.543 1.00 90.75 89 TRP A CA 1
ATOM 719 C C . TRP A 1 89 ? -8.715 10.233 17.534 1.00 90.75 89 TRP A C 1
ATOM 721 O O . TRP A 1 89 ? -8.898 9.665 16.459 1.00 90.75 89 TRP A O 1
ATOM 731 N N . VAL A 1 90 ? -8.970 9.647 18.708 1.00 93.06 90 VAL A N 1
ATOM 732 C CA . VAL A 1 90 ? -9.494 8.281 18.850 1.00 93.06 90 VAL A CA 1
ATOM 733 C C . VAL A 1 90 ? -10.901 8.162 18.263 1.00 93.06 90 VAL A C 1
ATOM 735 O O . VAL A 1 90 ? -11.162 7.194 17.558 1.00 93.06 90 VAL A O 1
ATOM 738 N N . ASP A 1 91 ? -11.786 9.136 18.495 1.00 94.19 91 ASP A N 1
ATOM 739 C CA . ASP A 1 91 ? -13.140 9.151 17.919 1.00 94.19 91 ASP A CA 1
ATOM 740 C C . ASP A 1 91 ? -13.108 9.181 16.383 1.00 94.19 91 ASP A C 1
ATOM 742 O O . ASP A 1 91 ? -13.743 8.357 15.727 1.00 94.19 91 ASP A O 1
ATOM 746 N N . VAL A 1 92 ? -12.284 10.055 15.796 1.00 94.31 92 VAL A N 1
ATOM 747 C CA . VAL A 1 92 ? -12.082 10.090 14.338 1.00 94.31 92 VAL A CA 1
ATOM 748 C C . VAL A 1 92 ? -11.518 8.762 13.827 1.00 94.31 92 VAL A C 1
ATOM 750 O O . VAL A 1 92 ? -11.982 8.255 12.807 1.00 94.31 92 VAL A O 1
ATOM 753 N N . GLY A 1 93 ? -10.548 8.174 14.534 1.00 89.12 93 GLY A N 1
ATOM 754 C CA . GLY A 1 93 ? -10.001 6.858 14.198 1.00 89.12 93 GLY A CA 1
ATOM 755 C C . GLY A 1 93 ? -11.076 5.770 14.191 1.00 89.12 93 GLY A C 1
ATOM 756 O O . GLY A 1 93 ? -11.200 5.039 13.214 1.00 89.12 93 GLY A O 1
ATOM 757 N N . TYR A 1 94 ? -11.913 5.729 15.229 1.00 92.44 94 TYR A N 1
ATOM 758 C CA . TYR A 1 94 ? -13.022 4.785 15.333 1.00 92.44 94 TYR A CA 1
ATOM 759 C C . TYR A 1 94 ? -14.035 4.946 14.193 1.00 92.44 94 TYR A C 1
ATOM 761 O O . TYR A 1 94 ? -14.435 3.955 13.586 1.00 92.44 94 TYR A O 1
ATOM 769 N N . GLN A 1 95 ? -14.426 6.179 13.860 1.00 90.88 95 GLN A N 1
ATOM 770 C CA . GLN A 1 95 ? -15.371 6.440 12.769 1.00 90.88 95 GLN A CA 1
ATOM 771 C C . GLN A 1 95 ? -14.809 6.010 11.409 1.00 90.88 95 GLN A C 1
ATOM 773 O O . GLN A 1 95 ? -15.533 5.428 10.600 1.00 90.88 95 GLN A O 1
ATOM 778 N N . ILE A 1 96 ? -13.517 6.257 11.164 1.00 89.25 96 ILE A N 1
ATOM 779 C CA . ILE A 1 96 ? -12.826 5.797 9.953 1.00 89.25 96 ILE A CA 1
ATOM 780 C C . ILE A 1 96 ? -12.808 4.269 9.902 1.00 89.25 96 ILE A C 1
ATOM 782 O O . ILE A 1 96 ? -13.158 3.690 8.873 1.00 89.25 96 ILE A O 1
ATOM 786 N N . ASP A 1 97 ? -12.423 3.613 10.995 1.00 89.75 97 ASP A N 1
ATOM 787 C CA . ASP A 1 97 ? -12.350 2.155 11.062 1.00 89.75 97 ASP A CA 1
ATOM 788 C C . ASP A 1 97 ? -13.727 1.520 10.860 1.00 89.75 97 ASP A C 1
ATOM 790 O O . ASP A 1 97 ? -13.853 0.576 10.080 1.00 89.75 97 ASP A O 1
ATOM 794 N N . GLN A 1 98 ? -14.770 2.082 11.476 1.00 89.56 98 GLN A N 1
ATOM 795 C CA . GLN A 1 98 ? -16.150 1.647 11.288 1.00 89.56 98 GLN A CA 1
ATOM 796 C C . GLN A 1 98 ? -16.591 1.812 9.829 1.00 89.56 98 GLN A C 1
ATOM 798 O O . GLN A 1 98 ? -17.050 0.845 9.223 1.00 89.56 98 GLN A O 1
ATOM 803 N N . ALA A 1 99 ? -16.399 2.990 9.231 1.00 90.00 99 ALA A N 1
ATOM 804 C CA . ALA A 1 99 ? -16.753 3.228 7.832 1.00 90.00 99 ALA A CA 1
ATOM 805 C C . ALA A 1 99 ? -16.010 2.275 6.880 1.00 90.00 99 ALA A C 1
ATOM 807 O O . ALA A 1 99 ? -16.597 1.747 5.936 1.00 90.00 99 ALA A O 1
ATOM 808 N N . ASN A 1 100 ? -14.738 1.984 7.158 1.00 91.12 100 ASN A N 1
ATOM 809 C CA . ASN A 1 100 ? -13.923 1.054 6.380 1.00 91.12 100 ASN A CA 1
ATOM 810 C C . ASN A 1 100 ? -14.434 -0.396 6.403 1.00 91.12 100 ASN A C 1
ATOM 812 O O . ASN A 1 100 ? -14.088 -1.163 5.502 1.00 91.12 100 ASN A O 1
ATOM 816 N N . THR A 1 101 ? -15.238 -0.790 7.399 1.00 86.81 101 THR A N 1
ATOM 817 C CA . THR A 1 101 ? -15.831 -2.139 7.436 1.00 86.81 101 THR A CA 1
ATOM 818 C C . THR A 1 101 ? -16.931 -2.341 6.389 1.00 86.81 101 THR A C 1
ATOM 820 O O . THR A 1 101 ? -17.121 -3.464 5.914 1.00 86.81 101 THR A O 1
ATOM 823 N N . GLU A 1 102 ? -17.611 -1.265 5.987 1.00 90.44 102 GLU A N 1
ATOM 824 C CA . GLU A 1 102 ? -18.775 -1.304 5.092 1.00 90.44 102 GLU A CA 1
ATOM 825 C C . GLU A 1 102 ? -18.499 -0.674 3.722 1.00 90.44 102 GLU A C 1
ATOM 827 O O . GLU A 1 102 ? -19.079 -1.098 2.724 1.00 90.44 102 GLU A O 1
ATOM 832 N N . ALA A 1 103 ? -17.607 0.317 3.648 1.00 91.56 103 ALA A N 1
ATOM 833 C CA . ALA A 1 103 ? -17.335 1.065 2.428 1.00 91.56 103 ALA A CA 1
ATOM 834 C C . ALA A 1 103 ? -16.698 0.185 1.340 1.00 91.56 103 ALA A C 1
ATOM 836 O O . ALA A 1 103 ? -15.600 -0.360 1.513 1.00 91.56 103 ALA A O 1
ATOM 837 N N . ARG A 1 104 ? -17.380 0.083 0.193 1.00 94.00 104 ARG A N 1
ATOM 838 C CA . ARG A 1 104 ? -16.969 -0.719 -0.967 1.00 94.00 104 ARG A CA 1
ATOM 839 C C . ARG A 1 104 ? -17.225 0.016 -2.275 1.00 94.00 104 ARG A C 1
ATOM 841 O O . ARG A 1 104 ? -18.122 0.854 -2.346 1.00 94.00 104 ARG A O 1
ATOM 848 N N . ALA A 1 105 ? -16.435 -0.294 -3.299 1.00 94.31 105 ALA A N 1
ATOM 849 C CA . ALA A 1 105 ? -16.635 0.228 -4.647 1.00 94.31 105 ALA A CA 1
ATOM 850 C C . ALA A 1 105 ? -16.076 -0.714 -5.723 1.00 94.31 105 ALA A C 1
ATOM 852 O O . ALA A 1 105 ? -15.212 -1.552 -5.454 1.00 94.31 105 ALA A O 1
ATOM 853 N N . ASP A 1 106 ? -16.542 -0.525 -6.955 1.00 95.00 106 ASP A N 1
ATOM 854 C CA . ASP A 1 106 ? -16.069 -1.254 -8.129 1.00 95.00 106 ASP A CA 1
ATOM 855 C C . ASP A 1 106 ? -14.895 -0.519 -8.791 1.00 95.00 106 ASP A C 1
ATOM 857 O O . ASP A 1 106 ? -14.905 0.704 -8.952 1.00 95.00 106 ASP A O 1
ATOM 861 N N . LEU A 1 107 ? -13.882 -1.270 -9.220 1.00 94.06 107 LEU A N 1
ATOM 862 C CA . LEU A 1 107 ? -12.802 -0.778 -10.067 1.00 94.06 107 LEU A CA 1
ATOM 863 C C . LEU A 1 107 ? -13.215 -0.916 -11.532 1.00 94.06 107 LEU A C 1
ATOM 865 O O . LEU A 1 107 ? -13.365 -2.033 -12.030 1.00 94.06 107 LEU A O 1
ATOM 869 N N . THR A 1 108 ? -13.340 0.211 -12.232 1.00 94.44 108 THR A N 1
ATOM 870 C CA . THR A 1 108 ? -13.690 0.242 -13.657 1.00 94.44 108 THR A CA 1
ATOM 871 C C . THR A 1 108 ? -12.616 0.920 -14.506 1.00 94.44 108 THR A C 1
ATOM 873 O O . THR A 1 108 ? -11.935 1.838 -14.045 1.00 94.44 108 THR A O 1
ATOM 876 N N . LEU A 1 109 ? -12.458 0.467 -15.750 1.00 94.06 109 LEU A N 1
ATOM 877 C CA . LEU A 1 109 ? -11.598 1.075 -16.763 1.00 94.06 109 LEU A CA 1
ATOM 878 C C . LEU A 1 109 ? -12.377 1.147 -18.076 1.00 94.06 109 LEU A C 1
ATOM 880 O O . LEU A 1 109 ? -12.872 0.134 -18.549 1.00 94.06 109 LEU A O 1
ATOM 884 N N . GLU A 1 110 ? -12.530 2.351 -18.632 1.00 93.75 110 GLU A N 1
ATOM 885 C CA . GLU A 1 110 ? -13.266 2.577 -19.893 1.00 93.75 110 GLU A CA 1
ATOM 886 C C . GLU A 1 110 ? -14.699 1.997 -19.903 1.00 93.75 110 GLU A C 1
ATOM 888 O O . GLU A 1 110 ? -15.239 1.626 -20.940 1.00 93.75 110 GLU A O 1
ATOM 893 N N . GLY A 1 111 ? -15.343 1.947 -18.731 1.00 91.06 111 GLY A N 1
ATOM 894 C CA . GLY A 1 111 ? -16.692 1.396 -18.561 1.00 91.06 111 GLY A CA 1
ATOM 895 C C . GLY A 1 111 ? -16.743 -0.117 -18.321 1.00 91.06 111 GLY A C 1
ATOM 896 O O . GLY A 1 111 ? -17.812 -0.634 -18.009 1.00 91.06 111 GLY A O 1
ATOM 897 N N . GLU A 1 112 ? -15.613 -0.822 -18.395 1.00 95.00 112 GLU A N 1
ATOM 898 C CA . GLU A 1 112 ? -15.503 -2.232 -18.019 1.00 95.00 112 GLU A CA 1
ATOM 899 C C . GLU A 1 112 ? -15.177 -2.368 -16.526 1.00 95.00 112 GLU A C 1
ATOM 901 O O . GLU A 1 112 ? -14.245 -1.739 -16.023 1.00 95.00 112 GLU A O 1
ATOM 906 N N . VAL A 1 113 ? -15.929 -3.202 -15.802 1.00 95.38 113 VAL A N 1
ATOM 907 C CA . VAL A 1 113 ? -15.641 -3.526 -14.397 1.00 95.38 113 VAL A CA 1
ATOM 908 C C . VAL A 1 113 ? -14.529 -4.569 -14.340 1.00 95.38 113 VAL A C 1
ATOM 910 O O . VAL A 1 113 ? -14.743 -5.734 -14.663 1.00 95.38 113 VAL A O 1
ATOM 913 N N . LEU A 1 114 ? -13.347 -4.159 -13.883 1.00 94.06 114 LEU A N 1
ATOM 914 C CA . LEU A 1 114 ? -12.187 -5.038 -13.722 1.00 94.06 114 LEU A CA 1
ATOM 915 C C . LEU A 1 114 ? -12.267 -5.866 -12.434 1.00 94.06 114 LEU A C 1
ATOM 917 O O . LEU A 1 114 ? -11.796 -7.002 -12.386 1.00 94.06 114 LEU A O 1
ATOM 921 N N . ALA A 1 115 ? -12.834 -5.285 -11.375 1.00 93.81 115 ALA A N 1
ATOM 922 C CA . ALA A 1 115 ? -13.067 -5.949 -10.099 1.00 93.81 115 ALA A CA 1
ATOM 923 C C . ALA A 1 115 ? -14.208 -5.254 -9.348 1.00 93.81 115 ALA A C 1
ATOM 925 O O . ALA A 1 115 ? -14.218 -4.030 -9.254 1.00 93.81 115 ALA A O 1
ATOM 926 N N . ALA A 1 116 ? -15.145 -6.028 -8.806 1.00 94.75 116 ALA A N 1
ATOM 927 C CA . ALA A 1 116 ? -16.320 -5.509 -8.110 1.00 94.75 116 ALA A CA 1
ATOM 928 C C . ALA A 1 116 ? -16.209 -5.653 -6.582 1.00 94.75 116 ALA A C 1
ATOM 930 O O . ALA A 1 116 ? -15.487 -6.524 -6.090 1.00 94.75 116 ALA A O 1
ATOM 931 N N . ASP A 1 117 ? -16.962 -4.828 -5.854 1.00 93.56 117 ASP A N 1
ATOM 932 C CA . ASP A 1 117 ? -17.180 -4.895 -4.402 1.00 93.56 117 ASP A CA 1
ATOM 933 C C . ASP A 1 117 ? -15.891 -4.858 -3.551 1.00 93.56 117 ASP A C 1
ATOM 935 O O . ASP A 1 117 ? -15.737 -5.548 -2.535 1.00 93.56 117 ASP A O 1
ATOM 939 N N . LEU A 1 118 ? -14.920 -4.045 -3.972 1.00 93.94 118 LEU A N 1
ATOM 940 C CA . LEU A 1 118 ? -13.630 -3.941 -3.300 1.00 93.94 118 LEU A CA 1
ATOM 941 C C . LEU A 1 118 ? -13.725 -3.069 -2.037 1.00 93.94 118 LEU A C 1
ATOM 943 O O . LEU A 1 118 ? -14.241 -1.953 -2.120 1.00 93.94 118 LEU A O 1
ATOM 947 N N . PRO A 1 119 ? -13.171 -3.506 -0.886 1.00 94.75 119 PRO A N 1
ATOM 948 C CA . PRO A 1 119 ? -13.119 -2.687 0.325 1.00 94.75 119 PRO A CA 1
ATOM 949 C C . PRO A 1 119 ? -12.349 -1.378 0.120 1.00 94.75 119 PRO A C 1
ATOM 951 O O . PRO A 1 119 ? -11.285 -1.369 -0.507 1.00 94.75 119 PRO A O 1
ATOM 954 N N . ALA A 1 120 ? -12.822 -0.288 0.727 1.00 91.88 120 ALA A N 1
ATOM 955 C CA . ALA A 1 120 ? -12.185 1.028 0.638 1.00 91.88 120 ALA A CA 1
ATOM 956 C C . ALA A 1 120 ? -10.706 1.009 1.064 1.00 91.88 120 ALA A C 1
ATOM 958 O O . ALA A 1 120 ? -9.854 1.611 0.409 1.00 91.88 120 ALA A O 1
ATOM 959 N N . THR A 1 121 ? -10.367 0.250 2.109 1.00 91.50 121 THR A N 1
ATOM 960 C CA . THR A 1 121 ? -8.981 0.087 2.580 1.00 91.50 121 THR A CA 1
ATOM 961 C C . THR A 1 121 ? -8.072 -0.536 1.522 1.00 91.50 121 THR A C 1
ATOM 963 O O . THR A 1 121 ? -6.938 -0.089 1.343 1.00 91.50 121 THR A O 1
ATOM 966 N N . PHE A 1 122 ? -8.572 -1.521 0.772 1.00 91.75 122 PHE A N 1
ATOM 967 C CA . PHE A 1 122 ? -7.840 -2.120 -0.339 1.00 91.75 122 PHE A CA 1
ATOM 968 C C . PHE A 1 122 ? -7.671 -1.130 -1.493 1.00 91.75 122 PHE A C 1
ATOM 970 O O . PHE A 1 122 ? -6.578 -1.033 -2.041 1.00 91.75 122 PHE A O 1
ATOM 977 N N . LEU A 1 123 ? -8.703 -0.349 -1.826 1.00 92.25 123 LEU A N 1
ATOM 978 C CA . LEU A 1 123 ? -8.631 0.671 -2.879 1.00 92.25 123 LEU A CA 1
ATOM 979 C C . LEU A 1 123 ? -7.594 1.763 -2.562 1.00 92.25 123 LEU A C 1
ATOM 981 O O . LEU A 1 123 ? -6.793 2.119 -3.427 1.00 92.25 123 LEU A O 1
ATOM 985 N N . LEU A 1 124 ? -7.533 2.230 -1.311 1.00 91.31 124 LEU A N 1
ATOM 986 C CA . LEU A 1 124 ? -6.515 3.186 -0.852 1.00 91.31 124 LEU A CA 1
ATOM 987 C C . LEU A 1 124 ? -5.094 2.610 -0.956 1.00 91.31 124 LEU A C 1
ATOM 989 O O . LEU A 1 124 ? -4.157 3.286 -1.391 1.00 91.31 124 LEU A O 1
ATOM 993 N N . GLN A 1 125 ? -4.916 1.339 -0.583 1.00 91.50 125 GLN A N 1
ATOM 994 C CA . GLN A 1 125 ? -3.636 0.654 -0.762 1.00 91.50 125 GLN A CA 1
ATOM 995 C C . GLN A 1 125 ? -3.293 0.487 -2.245 1.00 91.50 125 GLN A C 1
ATOM 997 O O . GLN A 1 125 ? -2.150 0.735 -2.639 1.00 91.50 125 GLN A O 1
ATOM 1002 N N . LEU A 1 126 ? -4.268 0.096 -3.066 1.00 92.38 126 LEU A N 1
ATOM 1003 C CA . LEU A 1 126 ? -4.111 -0.118 -4.498 1.00 92.38 126 LEU A CA 1
ATOM 1004 C C . LEU A 1 126 ? -3.662 1.164 -5.193 1.00 92.38 126 LEU A C 1
ATOM 1006 O O . LEU A 1 126 ? -2.732 1.110 -5.989 1.00 92.38 126 LEU A O 1
ATOM 1010 N N . GLU A 1 127 ? -4.220 2.321 -4.833 1.00 91.62 127 GLU A N 1
ATOM 1011 C CA . GLU A 1 127 ? -3.779 3.612 -5.362 1.00 91.62 127 GLU A CA 1
ATOM 1012 C C . GLU A 1 127 ? -2.274 3.826 -5.138 1.00 91.62 127 GLU A C 1
ATOM 1014 O O . GLU A 1 127 ? -1.524 4.129 -6.072 1.00 91.62 127 GLU A O 1
ATOM 1019 N N . LYS A 1 128 ? -1.795 3.596 -3.909 1.00 90.12 128 LYS A N 1
ATOM 1020 C CA . LYS A 1 128 ? -0.364 3.687 -3.599 1.00 90.12 128 LYS A CA 1
ATOM 1021 C C . LYS A 1 128 ? 0.454 2.698 -4.434 1.00 90.12 128 LYS A C 1
ATOM 1023 O O . LYS A 1 128 ? 1.477 3.093 -4.993 1.00 90.12 128 LYS A O 1
ATOM 1028 N N . ARG A 1 129 ? 0.012 1.441 -4.552 1.00 90.31 129 ARG A N 1
ATOM 1029 C CA . ARG A 1 129 ? 0.723 0.413 -5.334 1.00 90.31 129 ARG A CA 1
ATOM 1030 C C . ARG A 1 129 ? 0.762 0.740 -6.822 1.00 90.31 129 ARG A C 1
ATOM 1032 O O . ARG A 1 129 ? 1.814 0.606 -7.436 1.00 90.31 129 ARG A O 1
ATOM 1039 N N . LEU A 1 130 ? -0.325 1.247 -7.393 1.00 91.69 130 LEU A N 1
ATOM 1040 C CA . LEU A 1 130 ? -0.371 1.679 -8.789 1.00 91.69 130 LEU A CA 1
ATOM 1041 C C . LEU A 1 130 ? 0.572 2.859 -9.048 1.00 91.69 130 LEU A C 1
ATOM 1043 O O . LEU A 1 130 ? 1.243 2.885 -10.079 1.00 91.69 130 LEU A O 1
ATOM 1047 N N . ARG A 1 131 ? 0.703 3.805 -8.104 1.00 91.62 131 ARG A N 1
ATOM 1048 C CA . ARG A 1 131 ? 1.716 4.871 -8.209 1.00 91.62 131 ARG A CA 1
ATOM 1049 C C . ARG A 1 131 ? 3.142 4.314 -8.194 1.00 91.62 131 ARG A C 1
ATOM 1051 O O . ARG A 1 131 ? 3.964 4.770 -8.986 1.00 91.62 131 ARG A O 1
ATOM 1058 N N . GLU A 1 132 ? 3.427 3.331 -7.339 1.00 89.88 132 GLU A N 1
ATOM 1059 C CA . GLU A 1 132 ? 4.731 2.651 -7.289 1.00 89.88 132 GLU A CA 1
ATOM 1060 C C . GLU A 1 132 ? 5.029 1.917 -8.606 1.00 89.88 132 GLU A C 1
ATOM 1062 O O . GLU A 1 132 ? 6.107 2.083 -9.170 1.00 89.88 132 GLU A O 1
ATOM 1067 N N . VAL A 1 133 ? 4.056 1.176 -9.144 1.00 89.94 133 VAL A N 1
ATOM 1068 C CA . VAL A 1 133 ? 4.166 0.492 -10.443 1.00 89.94 133 VAL A CA 1
ATOM 1069 C C . VAL A 1 133 ? 4.418 1.497 -11.567 1.00 89.94 133 VAL A C 1
ATOM 1071 O O . VAL A 1 133 ? 5.353 1.334 -12.348 1.00 89.94 133 VAL A O 1
ATOM 1074 N N . ARG A 1 134 ? 3.648 2.588 -11.620 1.00 90.19 134 ARG A N 1
ATOM 1075 C CA . ARG A 1 134 ? 3.846 3.657 -12.606 1.00 90.19 134 ARG A CA 1
ATOM 1076 C C . ARG A 1 134 ? 5.242 4.273 -12.518 1.00 90.19 134 ARG A C 1
ATOM 1078 O O . ARG A 1 134 ? 5.803 4.615 -13.554 1.00 90.19 134 ARG A O 1
ATOM 1085 N N . ALA A 1 135 ? 5.791 4.445 -11.316 1.00 88.38 135 ALA A N 1
ATOM 1086 C CA . ALA A 1 135 ? 7.147 4.961 -11.145 1.00 88.38 135 ALA A CA 1
ATOM 1087 C C . ALA A 1 135 ? 8.187 4.016 -11.764 1.00 88.38 135 ALA A C 1
ATOM 1089 O O . ALA A 1 135 ? 9.034 4.479 -12.519 1.00 88.38 135 ALA A O 1
ATOM 1090 N N . VAL A 1 136 ? 8.051 2.703 -11.547 1.00 87.81 136 VAL A N 1
ATOM 1091 C CA . VAL A 1 136 ? 8.912 1.696 -12.190 1.00 87.81 136 VAL A CA 1
ATOM 1092 C C . VAL A 1 136 ? 8.826 1.792 -13.714 1.00 87.81 136 VAL A C 1
ATOM 1094 O O . VAL A 1 136 ? 9.859 1.845 -14.370 1.00 87.81 136 VAL A O 1
ATOM 1097 N N . PHE A 1 137 ? 7.618 1.882 -14.282 1.00 87.94 137 PHE A N 1
ATOM 1098 C CA . PHE A 1 137 ? 7.436 2.010 -15.735 1.00 87.94 137 PHE A CA 1
ATOM 1099 C C . PHE A 1 137 ? 8.060 3.280 -16.322 1.00 87.94 137 PHE A C 1
ATOM 1101 O O . PHE A 1 137 ? 8.534 3.255 -17.452 1.00 87.94 137 PHE A O 1
ATOM 1108 N N . LYS A 1 138 ? 8.087 4.383 -15.568 1.00 87.25 138 LYS A N 1
ATOM 1109 C CA . LYS A 1 138 ? 8.756 5.619 -16.000 1.00 87.25 138 LYS A CA 1
ATOM 1110 C C . LYS A 1 138 ? 10.274 5.495 -16.049 1.00 87.25 138 LYS A C 1
ATOM 1112 O O . LYS A 1 138 ? 10.900 6.206 -16.824 1.00 87.25 138 LYS A O 1
ATOM 1117 N N . ASP A 1 139 ? 10.841 4.637 -15.210 1.00 85.12 139 ASP A N 1
ATOM 1118 C CA . ASP A 1 139 ? 12.282 4.410 -15.152 1.00 85.12 139 ASP A CA 1
ATOM 1119 C C . ASP A 1 139 ? 12.757 3.384 -16.192 1.00 85.12 139 ASP A C 1
ATOM 1121 O O . ASP A 1 139 ? 13.962 3.203 -16.344 1.00 85.12 139 ASP A O 1
ATOM 1125 N N . VAL A 1 140 ? 11.843 2.713 -16.908 1.00 85.50 140 VAL A N 1
ATOM 1126 C CA . VAL A 1 140 ? 12.200 1.720 -17.930 1.00 85.50 140 VAL A CA 1
ATOM 1127 C C . VAL A 1 140 ? 13.053 2.388 -19.015 1.00 85.50 140 VAL A C 1
ATOM 1129 O O . VAL A 1 140 ? 12.595 3.351 -19.636 1.00 85.50 140 VAL A O 1
ATOM 1132 N N . PRO A 1 141 ? 14.272 1.885 -19.285 1.00 82.75 141 PRO A N 1
ATOM 1133 C CA . PRO A 1 141 ? 15.098 2.417 -20.355 1.00 82.75 141 PRO A CA 1
ATOM 1134 C C . PRO A 1 141 ? 14.421 2.159 -21.702 1.00 82.75 141 PRO A C 1
ATOM 1136 O O . PRO A 1 141 ? 14.085 1.025 -22.044 1.00 82.75 141 PRO A O 1
ATOM 1139 N N . THR A 1 142 ? 14.217 3.224 -22.470 1.00 82.06 142 THR A N 1
ATOM 1140 C CA . THR A 1 142 ? 13.645 3.156 -23.815 1.00 82.06 142 THR A CA 1
ATOM 1141 C C . THR A 1 142 ? 14.742 3.156 -24.870 1.00 82.06 142 THR A C 1
ATOM 1143 O O . THR A 1 142 ? 15.828 3.696 -24.660 1.00 82.06 142 THR A O 1
ATOM 1146 N N . PHE A 1 143 ? 14.442 2.580 -26.031 1.00 79.88 143 PHE A N 1
ATOM 1147 C CA . PHE A 1 143 ? 15.325 2.637 -27.191 1.00 79.88 143 PHE A CA 1
ATOM 1148 C C . PHE A 1 143 ? 15.565 4.080 -27.656 1.00 79.88 143 PHE A C 1
ATOM 1150 O O . PHE A 1 143 ? 14.698 4.942 -27.504 1.00 79.88 143 PHE A O 1
ATOM 1157 N N . ASP A 1 144 ? 16.744 4.329 -28.232 1.00 79.62 144 ASP A N 1
ATOM 1158 C CA . ASP A 1 144 ? 17.082 5.621 -28.838 1.00 79.62 144 ASP A CA 1
ATOM 1159 C C . ASP A 1 144 ? 16.149 5.875 -30.037 1.00 79.62 144 ASP A C 1
ATOM 1161 O O . ASP A 1 144 ? 16.197 5.100 -31.000 1.00 79.62 144 ASP A O 1
ATOM 1165 N N . PRO A 1 145 ? 15.307 6.925 -30.007 1.00 78.81 145 PRO A N 1
ATOM 1166 C CA . PRO A 1 145 ? 14.329 7.189 -31.060 1.00 78.81 145 PRO A CA 1
ATOM 1167 C C . PRO A 1 145 ? 14.962 7.610 -32.396 1.00 78.81 145 PRO A C 1
ATOM 1169 O O . PRO A 1 145 ? 14.260 7.656 -33.401 1.00 78.81 145 PRO A O 1
ATOM 1172 N N . VAL A 1 146 ? 16.262 7.935 -32.429 1.00 82.81 146 VAL A N 1
ATOM 1173 C CA . VAL A 1 146 ? 16.971 8.357 -33.652 1.00 82.81 146 VAL A CA 1
ATOM 1174 C C . VAL A 1 146 ? 17.401 7.163 -34.514 1.00 82.81 146 VAL A C 1
ATOM 1176 O O . VAL A 1 146 ? 17.638 7.321 -35.710 1.00 82.81 146 VAL A O 1
ATOM 1179 N N . ARG A 1 147 ? 17.500 5.964 -33.931 1.00 79.12 147 ARG A N 1
ATOM 1180 C CA . ARG A 1 147 ? 17.962 4.751 -34.622 1.00 79.12 147 ARG A CA 1
ATOM 1181 C C . ARG A 1 147 ? 16.783 3.887 -35.064 1.00 79.12 147 ARG A C 1
ATOM 1183 O O . ARG A 1 147 ? 15.792 3.783 -34.341 1.00 79.12 147 ARG A O 1
ATOM 1190 N N . SER A 1 148 ? 16.896 3.226 -36.218 1.00 78.38 148 SER A N 1
ATOM 1191 C CA . SER A 1 148 ? 15.976 2.149 -36.596 1.00 78.38 148 SER A CA 1
ATOM 1192 C C . SER A 1 148 ? 16.379 0.872 -35.869 1.00 78.38 148 SER A C 1
ATOM 1194 O O . SER A 1 148 ? 17.543 0.482 -35.869 1.00 78.38 148 SER A O 1
ATOM 1196 N N . TRP A 1 149 ? 15.409 0.224 -35.228 1.00 83.06 149 TRP A N 1
ATOM 1197 C CA . TRP A 1 149 ? 15.624 -0.998 -34.460 1.00 83.06 149 TRP A CA 1
ATOM 1198 C C . TRP A 1 149 ? 14.930 -2.163 -35.159 1.00 83.06 149 TRP A C 1
ATOM 1200 O O . TRP A 1 149 ? 13.713 -2.141 -35.340 1.00 83.06 149 TRP A O 1
ATOM 1210 N N . THR A 1 150 ? 15.688 -3.189 -35.535 1.00 83.38 150 THR A N 1
ATOM 1211 C CA . THR A 1 150 ? 15.168 -4.422 -36.141 1.00 83.38 150 THR A CA 1
ATOM 1212 C C . THR A 1 150 ? 15.410 -5.609 -35.215 1.00 83.38 150 THR A C 1
ATOM 1214 O O . THR A 1 150 ? 16.321 -5.596 -34.388 1.00 83.38 150 THR A O 1
ATOM 1217 N N . ALA A 1 151 ? 14.555 -6.632 -35.282 1.00 83.38 151 ALA A N 1
ATOM 1218 C CA . ALA A 1 151 ? 14.721 -7.822 -34.449 1.00 83.38 151 ALA A CA 1
ATOM 1219 C C . ALA A 1 151 ? 16.029 -8.539 -34.802 1.00 83.38 151 ALA A C 1
ATOM 1221 O O . ALA A 1 151 ? 16.293 -8.767 -35.981 1.00 83.38 151 ALA A O 1
ATOM 1222 N N . ASP A 1 152 ? 16.832 -8.897 -33.797 1.00 79.19 152 ASP A N 1
ATOM 1223 C CA . ASP A 1 152 ? 18.088 -9.614 -34.020 1.00 79.19 152 ASP A CA 1
ATOM 1224 C C . ASP A 1 152 ? 17.828 -11.133 -34.085 1.00 79.19 152 ASP A C 1
ATOM 1226 O O . ASP A 1 152 ? 17.551 -11.746 -33.049 1.00 79.19 152 ASP A O 1
ATOM 1230 N N . PRO A 1 153 ? 17.913 -11.773 -35.268 1.00 73.12 153 PRO A N 1
ATOM 1231 C CA . PRO A 1 153 ? 17.652 -13.205 -35.409 1.00 73.12 153 PRO A CA 1
ATOM 1232 C C . PRO A 1 153 ? 18.752 -14.082 -34.790 1.00 73.12 153 PRO A C 1
ATOM 1234 O O . PRO A 1 153 ? 18.558 -15.288 -34.665 1.00 73.12 153 PRO A O 1
ATOM 1237 N N . GLY A 1 154 ? 19.905 -13.506 -34.428 1.00 75.56 154 GLY A N 1
ATOM 1238 C CA . GLY A 1 154 ? 21.021 -14.211 -33.796 1.00 75.56 154 GLY A CA 1
ATOM 1239 C C . GLY A 1 154 ? 21.060 -14.089 -32.272 1.00 75.56 154 GLY A C 1
ATOM 1240 O O . GLY A 1 154 ? 22.043 -14.510 -31.668 1.00 75.56 154 GLY A O 1
ATOM 1241 N N . ALA A 1 155 ? 20.050 -13.480 -31.646 1.00 75.44 155 ALA A N 1
ATOM 1242 C CA . ALA A 1 155 ? 20.030 -13.282 -30.203 1.00 75.44 155 ALA A CA 1
ATOM 1243 C C . ALA A 1 155 ? 19.519 -14.516 -29.441 1.00 75.44 155 ALA A C 1
ATOM 1245 O O . ALA A 1 155 ? 18.471 -15.074 -29.756 1.00 75.44 155 ALA A O 1
ATOM 1246 N N . ASP A 1 156 ? 20.203 -14.861 -28.346 1.00 77.75 156 ASP A N 1
ATOM 1247 C CA . ASP A 1 156 ? 19.828 -15.972 -27.452 1.00 77.75 156 ASP A CA 1
ATOM 1248 C C . ASP A 1 156 ? 18.563 -15.693 -26.610 1.00 77.75 156 ASP A C 1
ATOM 1250 O O . ASP A 1 156 ? 18.094 -16.556 -25.866 1.00 77.75 156 ASP A O 1
ATOM 1254 N N . LYS A 1 157 ? 18.022 -14.469 -26.667 1.00 76.81 157 LYS A N 1
ATOM 1255 C CA . LYS A 1 157 ? 16.873 -14.015 -25.869 1.00 76.81 157 LYS A CA 1
ATOM 1256 C C . LYS A 1 157 ? 15.793 -13.410 -26.761 1.00 76.81 157 LYS A C 1
ATOM 1258 O O . LYS A 1 157 ? 16.082 -12.799 -27.786 1.00 76.81 157 LYS A O 1
ATOM 1263 N N . THR A 1 158 ? 14.539 -13.536 -26.334 1.00 74.88 158 THR A N 1
ATOM 1264 C CA . THR A 1 158 ? 13.393 -12.922 -27.012 1.00 74.88 158 THR A CA 1
ATOM 1265 C C . THR A 1 158 ? 13.398 -11.397 -26.850 1.00 74.88 158 THR A C 1
ATOM 1267 O O . THR A 1 158 ? 13.899 -10.867 -25.860 1.00 74.88 158 THR A O 1
ATOM 1270 N N . HIS A 1 159 ? 12.828 -10.689 -27.833 1.00 78.38 159 HIS A N 1
ATOM 1271 C CA . HIS A 1 159 ? 12.697 -9.220 -27.860 1.00 78.38 159 HIS A CA 1
ATOM 1272 C C . HIS A 1 159 ? 14.018 -8.432 -27.832 1.00 78.38 159 HIS A C 1
ATOM 1274 O O . HIS A 1 159 ? 14.055 -7.287 -27.381 1.00 78.38 159 HIS A O 1
ATOM 1280 N N . VAL A 1 160 ? 15.100 -9.017 -28.346 1.00 79.44 160 VAL A N 1
ATOM 1281 C CA . VAL A 1 160 ? 16.359 -8.301 -28.573 1.00 79.44 160 VAL A CA 1
ATOM 1282 C C . VAL A 1 160 ? 16.304 -7.609 -29.932 1.00 79.44 160 VAL A C 1
ATOM 1284 O O . VAL A 1 160 ? 16.057 -8.246 -30.958 1.00 79.44 160 VAL A O 1
ATOM 1287 N N . LEU A 1 161 ? 16.525 -6.295 -29.929 1.00 79.25 161 LEU A N 1
ATOM 1288 C CA . LEU A 1 161 ? 16.574 -5.479 -31.136 1.00 79.25 161 LEU A CA 1
ATOM 1289 C C . LEU A 1 161 ? 18.001 -4.985 -31.378 1.00 79.25 161 LEU A C 1
ATOM 1291 O O . LEU A 1 161 ? 18.704 -4.597 -30.443 1.00 79.25 161 LEU A O 1
ATOM 1295 N N . ARG A 1 162 ? 18.408 -4.968 -32.644 1.00 75.94 162 ARG A N 1
ATOM 1296 C CA . ARG A 1 162 ? 19.658 -4.389 -33.122 1.00 75.94 162 ARG A CA 1
ATOM 1297 C C . ARG A 1 162 ? 19.354 -3.048 -33.782 1.00 75.94 162 ARG A C 1
ATOM 1299 O O . ARG A 1 162 ? 18.420 -2.953 -34.573 1.00 75.94 162 ARG A O 1
ATOM 1306 N N . ALA A 1 163 ? 20.136 -2.025 -33.452 1.00 78.00 163 ALA A N 1
ATOM 1307 C CA . ALA A 1 163 ? 20.097 -0.765 -34.183 1.00 78.00 163 ALA A CA 1
ATOM 1308 C C . ALA A 1 163 ? 20.837 -0.910 -35.523 1.00 78.00 163 ALA A C 1
ATOM 1310 O O . ALA A 1 163 ? 21.953 -1.439 -35.528 1.00 78.00 163 ALA A O 1
ATOM 1311 N N . GLU A 1 164 ? 20.228 -0.451 -36.617 1.00 62.59 164 GLU A N 1
ATOM 1312 C CA . GLU A 1 164 ? 20.899 -0.262 -37.916 1.00 62.59 164 GLU A CA 1
ATOM 1313 C C . GLU A 1 164 ? 21.792 0.988 -37.929 1.00 62.59 164 GLU A C 1
ATOM 1315 O O . GLU A 1 164 ? 21.471 1.979 -37.227 1.00 62.59 164 GLU A O 1
#